Protein AF-A0A2V7DNY0-F1 (afdb_monomer)

Sequence (129 aa):
MPPLRHVEALAGTIEGWLSEPEGRLLYELARNCTGRGVIVEIGSWKGRSTIWLASGSKAGSAVPVHAIDPHTGSPEHRPGGARVATFEEFRANVARAGVDDLVVPMVQPSLEAAVAITLPVELVFIDGD

Structure (mmCIF, N/CA/C/O backbone):
data_AF-A0A2V7DNY0-F1
#
_entry.id   AF-A0A2V7DNY0-F1
#
loop_
_atom_site.group_PDB
_atom_site.id
_atom_site.type_symbol
_atom_site.label_atom_id
_atom_site.label_alt_id
_atom_site.label_comp_id
_atom_site.label_asym_id
_atom_site.label_entity_id
_atom_site.label_seq_id
_atom_site.pdbx_PDB_ins_code
_atom_site.Cartn_x
_atom_site.Cartn_y
_atom_site.Cartn_z
_atom_site.occupancy
_atom_site.B_iso_or_equiv
_atom_site.auth_seq_id
_atom_site.auth_comp_id
_atom_site.auth_asym_id
_atom_site.auth_atom_id
_atom_site.pdbx_PDB_model_num
ATOM 1 N N . MET A 1 1 ? -4.740 -12.833 12.541 1.00 56.03 1 MET A N 1
ATOM 2 C CA . MET A 1 1 ? -3.803 -11.874 11.924 1.00 56.03 1 MET A CA 1
ATOM 3 C C . MET A 1 1 ? -2.425 -12.492 11.807 1.00 56.03 1 MET A C 1
ATOM 5 O O . MET A 1 1 ? -2.009 -13.132 12.771 1.00 56.03 1 MET A O 1
ATOM 9 N N . PRO A 1 2 ? -1.721 -12.317 10.680 1.00 58.88 2 PRO A N 1
ATOM 10 C CA . PRO A 1 2 ? -0.329 -12.723 10.595 1.00 58.88 2 PRO A CA 1
ATOM 11 C C . PRO A 1 2 ? 0.514 -11.886 11.575 1.00 58.88 2 PRO A C 1
ATOM 13 O O . PRO A 1 2 ? 0.300 -10.680 11.678 1.00 58.88 2 PRO A O 1
ATOM 16 N N . PRO A 1 3 ? 1.448 -12.487 12.327 1.00 78.81 3 PRO A N 1
ATOM 17 C CA . PRO A 1 3 ? 2.359 -11.733 13.188 1.00 78.81 3 PRO A CA 1
ATOM 18 C C . PRO A 1 3 ? 3.277 -10.828 12.348 1.00 78.81 3 PRO A C 1
ATOM 20 O O . PRO A 1 3 ? 3.601 -11.190 11.222 1.00 78.81 3 PRO A O 1
ATOM 23 N N . LEU A 1 4 ? 3.757 -9.703 12.898 1.00 84.94 4 LEU A N 1
ATOM 24 C CA . LEU A 1 4 ? 4.596 -8.711 12.189 1.00 84.94 4 LEU A CA 1
ATOM 25 C C . LEU A 1 4 ? 5.774 -9.341 11.415 1.00 84.94 4 LEU A C 1
ATOM 27 O O . LEU A 1 4 ? 6.026 -8.984 10.270 1.00 84.94 4 LEU A O 1
ATOM 31 N N . ARG A 1 5 ? 6.414 -10.369 11.993 1.00 88.25 5 ARG A N 1
ATOM 32 C CA . ARG A 1 5 ? 7.482 -11.162 11.348 1.00 88.25 5 ARG A CA 1
ATOM 33 C C . ARG A 1 5 ? 7.083 -11.793 10.005 1.00 88.25 5 ARG A C 1
ATOM 35 O O . ARG A 1 5 ? 7.931 -12.062 9.167 1.00 88.25 5 ARG A O 1
ATOM 42 N N . HIS A 1 6 ? 5.801 -12.105 9.826 1.00 91.12 6 HIS A N 1
ATOM 43 C CA . HIS A 1 6 ? 5.273 -12.685 8.596 1.00 91.12 6 HIS A CA 1
ATOM 44 C C . HIS A 1 6 ? 5.134 -11.623 7.508 1.00 91.12 6 HIS A C 1
ATOM 46 O O . HIS A 1 6 ? 5.494 -11.887 6.366 1.00 91.12 6 HIS A O 1
ATOM 52 N N . VAL A 1 7 ? 4.670 -10.424 7.876 1.00 94.06 7 VAL A N 1
ATOM 53 C CA . VAL A 1 7 ? 4.605 -9.267 6.969 1.00 94.06 7 VAL A CA 1
ATOM 54 C C . VAL A 1 7 ? 6.007 -8.932 6.471 1.00 94.06 7 VAL A C 1
ATOM 56 O O . VAL A 1 7 ? 6.223 -8.825 5.270 1.00 94.06 7 VAL A O 1
ATOM 59 N N . GLU A 1 8 ? 6.973 -8.883 7.387 1.00 93.75 8 GLU A N 1
ATOM 60 C CA . GLU A 1 8 ? 8.385 -8.650 7.089 1.00 93.75 8 GLU A CA 1
ATOM 61 C C . GLU A 1 8 ? 8.969 -9.683 6.121 1.00 93.75 8 GLU A C 1
ATOM 63 O O . GLU A 1 8 ? 9.516 -9.318 5.081 1.00 93.75 8 GLU A O 1
ATOM 68 N N . ALA A 1 9 ? 8.792 -10.974 6.417 1.00 94.38 9 ALA A N 1
ATOM 69 C CA . ALA A 1 9 ? 9.276 -12.047 5.557 1.00 94.38 9 ALA A CA 1
ATOM 70 C C . ALA A 1 9 ? 8.637 -12.001 4.160 1.00 94.38 9 ALA A C 1
ATOM 72 O O . ALA A 1 9 ? 9.332 -12.176 3.162 1.00 94.38 9 ALA A O 1
ATOM 73 N N . LEU A 1 10 ? 7.327 -11.748 4.064 1.00 94.75 10 LEU A N 1
ATOM 74 C CA . LEU A 1 10 ? 6.636 -11.640 2.780 1.00 94.75 10 LEU A CA 1
ATOM 75 C C . LEU A 1 10 ? 7.099 -10.413 1.990 1.00 94.75 10 LEU A C 1
ATOM 77 O O . LEU A 1 10 ? 7.485 -10.560 0.830 1.00 94.75 10 LEU A O 1
ATOM 81 N N . ALA A 1 11 ? 7.106 -9.229 2.602 1.00 94.88 11 ALA A N 1
ATOM 82 C CA . ALA A 1 11 ? 7.524 -7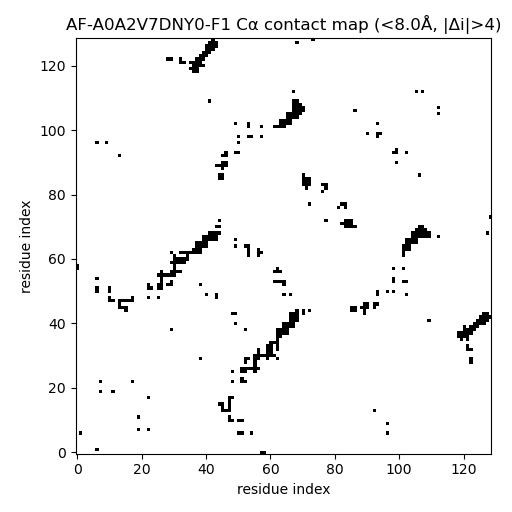.992 1.951 1.00 94.88 11 ALA A CA 1
ATOM 83 C C . ALA A 1 11 ? 8.991 -8.051 1.49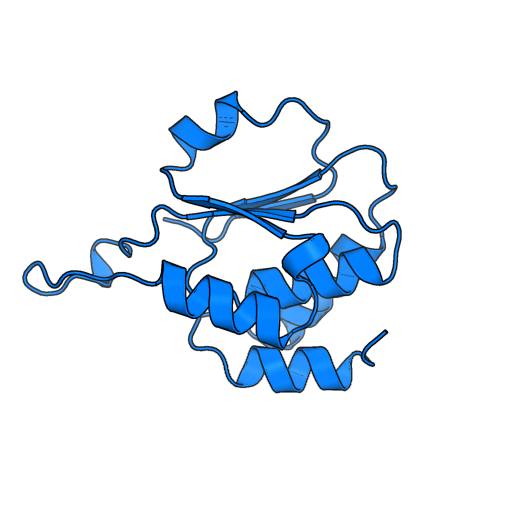8 1.00 94.88 11 ALA A C 1
ATOM 85 O O . ALA A 1 11 ? 9.319 -7.577 0.412 1.00 94.88 11 ALA A O 1
ATOM 86 N N . GLY A 1 12 ? 9.862 -8.710 2.269 1.00 95.19 12 GLY A N 1
ATOM 87 C CA . GLY A 1 12 ? 11.263 -8.931 1.911 1.00 95.19 12 GLY A CA 1
ATOM 88 C C . GLY A 1 12 ? 11.469 -9.754 0.632 1.00 95.19 12 GLY A C 1
ATOM 89 O O . GLY A 1 12 ? 12.504 -9.609 -0.011 1.00 95.19 12 GLY A O 1
ATOM 90 N N . THR A 1 13 ? 10.484 -10.567 0.225 1.00 96.50 13 THR A N 1
ATOM 91 C CA . THR A 1 13 ? 10.526 -11.339 -1.037 1.00 96.50 13 THR A CA 1
ATOM 92 C C . THR A 1 13 ? 10.079 -10.552 -2.266 1.00 96.50 13 THR A C 1
ATOM 94 O O . THR A 1 13 ? 10.186 -11.059 -3.380 1.00 96.50 13 THR A O 1
ATOM 97 N N . ILE A 1 14 ? 9.545 -9.343 -2.084 1.00 96.69 14 ILE A N 1
ATOM 98 C CA . ILE A 1 14 ? 8.979 -8.536 -3.164 1.00 96.69 14 ILE A CA 1
ATOM 99 C C . ILE A 1 14 ? 10.017 -7.511 -3.602 1.00 96.69 14 ILE A C 1
ATOM 101 O O . ILE A 1 14 ? 10.544 -6.749 -2.788 1.00 96.69 14 ILE A O 1
ATOM 105 N N . GLU A 1 15 ? 10.301 -7.493 -4.899 1.00 94.06 15 GLU A N 1
ATOM 106 C CA . GLU A 1 15 ? 11.144 -6.477 -5.521 1.00 94.06 15 GLU A CA 1
ATOM 107 C C . GLU A 1 15 ? 10.518 -5.082 -5.361 1.00 94.06 15 GLU A C 1
ATOM 109 O O . GLU A 1 15 ? 9.328 -4.886 -5.612 1.00 94.06 15 GLU A O 1
ATOM 114 N N . GLY A 1 16 ? 11.330 -4.115 -4.944 1.00 91.25 16 GLY A N 1
ATOM 115 C CA . GLY A 1 16 ? 10.939 -2.725 -4.736 1.00 91.25 16 GLY A CA 1
ATOM 116 C C . GLY A 1 16 ? 11.858 -2.036 -3.730 1.00 91.25 16 GLY A C 1
ATOM 117 O O . GLY A 1 16 ? 12.679 -2.686 -3.073 1.00 91.25 16 GLY A O 1
ATOM 118 N N . TRP A 1 17 ? 11.698 -0.726 -3.590 1.00 93.75 17 TRP A N 1
ATOM 119 C CA . TRP A 1 17 ? 12.558 0.126 -2.773 1.00 93.75 17 TRP A CA 1
ATOM 120 C C . TRP A 1 17 ? 11.858 0.480 -1.468 1.00 93.75 17 TRP A C 1
ATOM 122 O O . TRP A 1 17 ? 11.141 1.459 -1.375 1.00 93.75 17 TRP A O 1
ATOM 132 N N . LEU A 1 18 ? 12.035 -0.363 -0.452 1.00 96.31 18 LEU A N 1
ATOM 133 C CA . LEU A 1 18 ? 11.557 -0.062 0.895 1.00 96.31 18 LEU A CA 1
ATOM 134 C C . LEU A 1 18 ? 12.369 -0.856 1.911 1.00 96.31 18 LEU A C 1
ATOM 136 O O . LEU A 1 18 ? 12.364 -2.096 1.890 1.00 96.31 18 LEU A O 1
ATOM 140 N N . SER A 1 19 ? 13.063 -0.168 2.808 1.00 96.44 19 SER A N 1
ATOM 141 C CA . SER A 1 19 ? 13.764 -0.820 3.906 1.00 96.44 19 SER A CA 1
ATOM 142 C C . SER A 1 19 ? 12.776 -1.398 4.924 1.00 96.44 19 SER A C 1
ATOM 144 O O . SER A 1 19 ? 11.618 -0.999 5.035 1.00 96.44 19 SER A O 1
ATOM 146 N N . GLU A 1 20 ? 13.231 -2.379 5.692 1.00 95.44 20 GLU A N 1
ATOM 147 C CA . GLU A 1 20 ? 12.426 -2.983 6.753 1.00 95.44 20 GLU A CA 1
ATOM 148 C C . GLU A 1 20 ? 12.022 -1.981 7.859 1.00 95.44 20 GLU A C 1
ATOM 150 O O . GLU A 1 20 ? 10.855 -2.005 8.261 1.00 95.44 20 GLU A O 1
ATOM 155 N N . PRO A 1 21 ? 12.899 -1.070 8.341 1.00 97.44 21 PRO A N 1
ATOM 156 C CA . PRO A 1 21 ? 12.489 -0.024 9.279 1.00 97.44 21 PRO A CA 1
ATOM 157 C C . PRO A 1 21 ? 11.395 0.900 8.726 1.00 97.44 21 PRO A C 1
ATOM 159 O O . PRO A 1 21 ? 10.452 1.210 9.454 1.00 97.44 21 PRO A O 1
ATOM 162 N N . GLU A 1 22 ? 11.479 1.295 7.451 1.00 98.06 22 GLU A N 1
ATOM 163 C CA . GLU A 1 22 ? 10.431 2.086 6.785 1.00 98.06 22 GLU A CA 1
ATOM 164 C C . GLU A 1 22 ? 9.118 1.302 6.710 1.00 98.06 22 GLU A C 1
ATOM 166 O O . GLU A 1 22 ? 8.069 1.818 7.087 1.00 98.06 22 GLU A O 1
ATOM 171 N N . GLY A 1 23 ? 9.170 0.023 6.330 1.00 98.19 23 GLY A N 1
ATOM 172 C CA . GLY A 1 23 ? 7.996 -0.851 6.313 1.00 98.19 23 GLY A CA 1
ATOM 173 C C . GLY A 1 23 ? 7.320 -0.987 7.681 1.00 98.19 23 GLY A C 1
ATOM 174 O O . GLY A 1 23 ? 6.098 -0.866 7.788 1.00 98.19 23 GLY A O 1
ATOM 175 N N . ARG A 1 24 ? 8.101 -1.156 8.757 1.00 97.88 24 ARG A N 1
ATOM 176 C CA . ARG A 1 24 ? 7.564 -1.165 10.128 1.00 97.88 24 ARG A CA 1
ATOM 177 C C . ARG A 1 24 ? 6.921 0.170 10.495 1.00 97.88 24 ARG A C 1
ATOM 179 O O . ARG A 1 24 ? 5.855 0.163 11.104 1.00 97.88 24 ARG A O 1
ATOM 186 N N . LEU A 1 25 ? 7.522 1.297 10.114 1.00 98.50 25 LEU A N 1
ATOM 187 C CA . LEU A 1 25 ? 6.922 2.612 10.337 1.00 98.50 25 LEU A CA 1
ATOM 188 C C . LEU A 1 25 ? 5.573 2.738 9.611 1.00 98.50 25 LEU A C 1
ATOM 190 O O . LEU A 1 25 ? 4.594 3.138 10.236 1.00 98.50 25 LEU A O 1
ATOM 194 N N . LEU A 1 26 ? 5.492 2.339 8.337 1.00 98.69 26 LEU A N 1
ATOM 195 C CA . LEU A 1 26 ? 4.240 2.352 7.568 1.00 98.69 26 LEU A CA 1
ATOM 196 C C . LEU A 1 26 ? 3.156 1.480 8.214 1.00 98.69 26 LEU A C 1
ATOM 198 O O . LEU A 1 26 ? 2.008 1.908 8.324 1.00 98.69 26 LEU A O 1
ATOM 202 N N . TYR A 1 27 ? 3.517 0.290 8.697 1.00 98.56 27 TYR A N 1
ATOM 203 C CA . TYR A 1 27 ? 2.601 -0.586 9.431 1.00 98.56 27 TYR A CA 1
ATOM 204 C C . TYR A 1 27 ? 2.046 0.084 10.690 1.00 98.56 27 TYR A C 1
ATOM 206 O O . TYR A 1 27 ? 0.841 0.055 10.935 1.00 98.56 27 TYR A O 1
ATOM 214 N N . GLU A 1 28 ? 2.914 0.693 11.496 1.00 98.44 28 GLU A N 1
ATOM 215 C CA . GLU A 1 28 ? 2.521 1.346 12.744 1.00 98.44 28 GLU A CA 1
ATOM 216 C C . GLU A 1 28 ? 1.642 2.577 12.487 1.00 98.44 28 GLU A C 1
ATOM 218 O O . GLU A 1 28 ? 0.635 2.764 13.172 1.00 98.44 28 GLU A O 1
ATOM 223 N N . LEU A 1 29 ? 1.966 3.386 11.474 1.00 98.75 29 LEU A N 1
ATOM 224 C CA . LEU A 1 29 ? 1.142 4.523 11.059 1.00 98.75 29 LEU A CA 1
ATOM 225 C C . LEU A 1 29 ? -0.245 4.063 10.595 1.00 98.75 29 LEU A C 1
ATOM 227 O O . LEU A 1 29 ? -1.248 4.570 11.093 1.00 98.75 29 LEU A O 1
ATOM 231 N N . ALA A 1 30 ? -0.309 3.057 9.719 1.00 98.62 30 ALA A N 1
ATOM 232 C CA . ALA A 1 30 ? -1.566 2.506 9.220 1.00 98.62 30 ALA A CA 1
ATOM 233 C C . ALA A 1 30 ? -2.419 1.873 10.332 1.00 98.62 30 ALA A C 1
ATOM 235 O O . ALA A 1 30 ? -3.639 2.036 10.352 1.00 98.62 30 ALA A O 1
ATOM 236 N N . ARG A 1 31 ? -1.791 1.197 11.30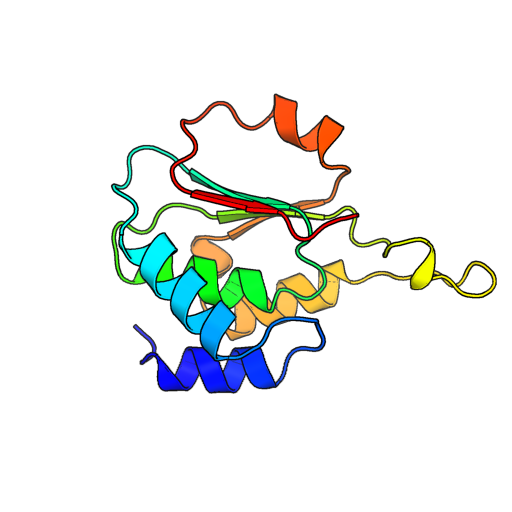4 1.00 98.25 31 ARG A N 1
ATOM 237 C CA . ARG A 1 31 ? -2.490 0.634 12.472 1.00 98.25 31 ARG A CA 1
ATOM 238 C C . ARG A 1 31 ? -3.178 1.706 13.313 1.00 98.25 31 ARG A C 1
ATOM 240 O O . ARG A 1 31 ? -4.221 1.437 13.903 1.00 98.25 31 ARG A O 1
ATOM 247 N N . ASN A 1 32 ? -2.598 2.900 13.383 1.00 98.50 32 ASN A N 1
ATOM 248 C CA . ASN A 1 32 ? -3.116 4.002 14.190 1.00 98.50 32 ASN A CA 1
ATOM 249 C C . ASN A 1 32 ? -4.179 4.851 13.466 1.00 98.50 32 ASN A C 1
ATOM 251 O O . ASN A 1 32 ? -4.691 5.804 14.058 1.00 98.50 32 ASN A O 1
ATOM 255 N N . CYS A 1 33 ? -4.550 4.516 12.225 1.00 98.62 33 CYS A N 1
ATOM 256 C CA . CYS A 1 33 ? -5.694 5.138 11.564 1.00 98.62 33 CYS A CA 1
ATOM 257 C C . CYS A 1 33 ? -7.004 4.838 12.320 1.00 98.62 33 CYS A C 1
ATOM 259 O O . CYS A 1 33 ? -7.206 3.781 12.924 1.00 98.62 33 CYS A O 1
ATOM 261 N N . THR A 1 34 ? -7.916 5.799 12.286 1.00 97.75 34 THR A N 1
ATOM 262 C CA . THR A 1 34 ? -9.111 5.890 13.132 1.00 97.75 34 THR A CA 1
ATOM 263 C C . THR A 1 34 ? -10.368 5.260 12.532 1.00 97.75 34 THR A C 1
ATOM 265 O O . THR A 1 34 ? -11.381 5.190 13.228 1.00 97.75 34 THR A O 1
ATOM 268 N N . GLY A 1 35 ? -10.336 4.819 11.269 1.00 97.62 35 GLY A N 1
ATOM 269 C CA . GLY A 1 35 ? -11.483 4.182 10.608 1.00 97.62 35 GLY A CA 1
ATOM 270 C C . GLY A 1 35 ? -12.519 5.159 10.060 1.00 97.62 35 GLY A C 1
ATOM 271 O O . GLY A 1 35 ? -13.660 4.772 9.825 1.00 97.62 35 GLY A O 1
ATOM 272 N N . ARG A 1 36 ? -12.155 6.432 9.885 1.00 97.00 36 ARG A N 1
ATOM 273 C CA . ARG A 1 36 ? -13.041 7.498 9.384 1.00 97.00 36 ARG A CA 1
ATOM 274 C C . ARG A 1 36 ? -12.717 7.937 7.958 1.00 97.00 36 ARG A C 1
ATOM 276 O O . ARG A 1 36 ? -13.305 8.905 7.477 1.00 97.00 36 ARG A O 1
ATOM 283 N N . GLY A 1 37 ? -11.785 7.262 7.300 1.00 97.94 37 GLY A N 1
ATOM 284 C CA . GLY A 1 37 ? -11.311 7.648 5.987 1.00 97.94 37 GLY A CA 1
ATOM 285 C C . GLY A 1 37 ? -10.656 6.506 5.225 1.00 97.94 37 GLY A C 1
ATOM 286 O O . GLY A 1 37 ? -11.092 5.359 5.310 1.00 97.94 37 GLY A O 1
ATOM 287 N N . VAL A 1 38 ? -9.629 6.849 4.455 1.00 98.62 38 VAL A N 1
ATOM 288 C CA . VAL A 1 38 ? -8.835 5.922 3.644 1.00 98.62 38 VAL A CA 1
ATOM 289 C C . VAL A 1 38 ? -7.342 6.169 3.849 1.00 98.62 38 VAL A C 1
ATOM 291 O O . VAL A 1 38 ? -6.922 7.267 4.227 1.00 98.62 38 VAL A O 1
ATOM 294 N N . ILE A 1 39 ? -6.538 5.149 3.577 1.00 98.88 39 ILE A N 1
ATOM 295 C CA . ILE A 1 39 ? -5.091 5.274 3.399 1.00 98.88 39 ILE A CA 1
ATOM 296 C C . ILE A 1 39 ? -4.838 5.416 1.900 1.00 98.88 39 ILE A C 1
ATOM 298 O O . ILE A 1 39 ? -5.388 4.647 1.117 1.00 98.88 39 ILE A O 1
ATOM 302 N N . VAL A 1 40 ? -4.013 6.376 1.494 1.00 98.75 40 VAL A N 1
ATOM 303 C CA . VAL A 1 40 ? -3.643 6.587 0.089 1.00 98.75 40 VAL A CA 1
ATOM 304 C C . VAL A 1 40 ? -2.162 6.296 -0.090 1.00 98.75 40 VAL A C 1
ATOM 306 O O . VAL A 1 40 ? -1.326 6.863 0.610 1.00 98.75 40 VAL A O 1
ATOM 309 N N . GLU A 1 41 ? -1.843 5.436 -1.046 1.00 98.81 41 GLU A N 1
ATOM 310 C CA . GLU A 1 41 ? -0.488 5.174 -1.519 1.00 98.81 41 GLU A CA 1
ATOM 311 C C . GLU A 1 41 ? -0.378 5.624 -2.978 1.00 98.81 41 GLU A C 1
ATOM 313 O O . GLU A 1 41 ? -1.209 5.252 -3.805 1.00 98.81 41 GLU A O 1
ATOM 318 N N . ILE A 1 42 ? 0.650 6.411 -3.292 1.00 98.31 42 ILE A N 1
ATOM 319 C CA . ILE A 1 42 ? 1.009 6.805 -4.658 1.00 98.31 42 ILE A CA 1
ATOM 320 C C . ILE A 1 42 ? 2.358 6.167 -4.981 1.00 98.31 42 ILE A C 1
ATOM 322 O O . ILE A 1 42 ? 3.339 6.501 -4.325 1.00 98.31 42 ILE A O 1
ATOM 326 N N . GLY A 1 43 ? 2.396 5.291 -5.988 1.00 97.19 43 GLY A N 1
ATOM 327 C CA . GLY A 1 43 ? 3.563 4.469 -6.319 1.00 97.19 43 GLY A CA 1
ATOM 328 C C . GLY A 1 43 ? 3.502 3.113 -5.615 1.00 97.19 43 GLY A C 1
ATOM 329 O O . GLY A 1 43 ? 4.111 2.908 -4.572 1.00 97.19 43 GLY A O 1
ATOM 330 N N . SER A 1 44 ? 2.740 2.172 -6.173 1.00 97.44 44 SER A N 1
ATOM 331 C CA . SER A 1 44 ? 2.493 0.858 -5.556 1.00 97.44 44 SER A CA 1
ATOM 332 C C . SER A 1 44 ? 3.358 -0.263 -6.141 1.00 97.44 44 SER A C 1
ATOM 334 O O . SER A 1 44 ? 3.502 -1.321 -5.523 1.00 97.44 44 SER A O 1
ATOM 336 N N . TRP A 1 45 ? 3.945 -0.065 -7.326 1.00 96.25 45 TRP A N 1
ATOM 337 C CA . TRP A 1 45 ? 4.850 -0.991 -8.012 1.00 96.25 45 TRP A CA 1
ATOM 338 C C . TRP A 1 45 ? 4.377 -2.457 -7.973 1.00 96.25 45 TRP A C 1
ATOM 340 O O . TRP A 1 45 ? 3.422 -2.823 -8.652 1.00 96.25 45 TRP A O 1
ATOM 350 N N . LYS A 1 46 ? 5.051 -3.310 -7.191 1.00 97.31 46 LYS A N 1
ATOM 351 C CA . LYS A 1 46 ? 4.752 -4.740 -6.990 1.00 97.31 46 LYS A CA 1
ATOM 352 C C . LYS A 1 46 ? 4.141 -5.044 -5.613 1.00 97.31 46 LYS A C 1
ATOM 354 O O . LYS A 1 46 ? 3.975 -6.213 -5.267 1.00 97.31 46 LYS A O 1
ATOM 359 N N . GLY A 1 47 ? 3.803 -4.016 -4.833 1.00 98.06 47 GLY A N 1
ATOM 360 C CA . GLY A 1 47 ? 3.011 -4.114 -3.603 1.00 98.06 47 GLY A CA 1
ATOM 361 C C . GLY A 1 47 ? 3.806 -4.243 -2.303 1.00 98.06 47 GLY A C 1
ATOM 362 O O . GLY A 1 47 ? 3.238 -4.638 -1.285 1.00 98.06 47 GLY A O 1
ATOM 363 N N . ARG A 1 48 ? 5.117 -3.954 -2.307 1.00 98.38 48 ARG A N 1
ATOM 364 C CA . ARG A 1 48 ? 5.983 -4.120 -1.122 1.00 98.38 48 ARG A CA 1
ATOM 365 C C . ARG A 1 48 ? 5.523 -3.244 0.048 1.00 98.38 48 ARG A C 1
ATOM 367 O O . ARG A 1 48 ? 5.290 -3.768 1.134 1.00 98.38 48 ARG A O 1
ATOM 374 N N . SER A 1 49 ? 5.371 -1.940 -0.171 1.00 98.50 49 SER A N 1
ATOM 375 C CA . SER A 1 49 ? 4.826 -0.971 0.793 1.00 98.50 49 SER A CA 1
ATOM 376 C C . SER A 1 49 ? 3.340 -1.198 1.060 1.00 98.50 49 SER A C 1
ATOM 378 O O . SER A 1 49 ? 2.922 -1.199 2.220 1.00 98.50 49 SER A O 1
ATOM 380 N N . THR A 1 50 ? 2.563 -1.506 0.020 1.00 98.69 50 THR A N 1
ATOM 381 C CA . THR A 1 50 ? 1.120 -1.758 0.117 1.00 98.69 50 THR A CA 1
ATOM 382 C C . THR A 1 50 ? 0.795 -2.849 1.133 1.00 98.69 50 THR A C 1
ATOM 384 O O . THR A 1 50 ? -0.128 -2.702 1.931 1.00 98.69 50 THR A O 1
ATOM 387 N N . ILE A 1 51 ? 1.573 -3.936 1.162 1.00 98.31 51 ILE A N 1
ATOM 388 C CA . ILE A 1 51 ? 1.382 -5.032 2.122 1.00 98.31 51 ILE A CA 1
ATOM 389 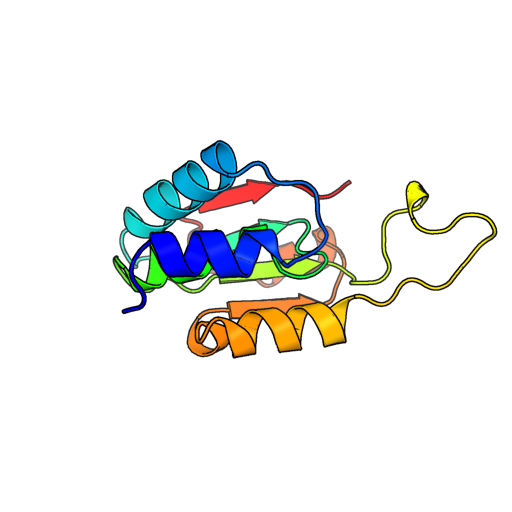C C . ILE A 1 51 ? 1.658 -4.581 3.558 1.00 98.31 51 ILE A C 1
ATOM 391 O O . ILE A 1 51 ? 0.929 -5.000 4.460 1.00 98.31 51 ILE A O 1
ATOM 395 N N . TRP A 1 52 ? 2.654 -3.721 3.794 1.00 98.56 52 TRP A N 1
ATOM 396 C CA . TRP A 1 52 ? 2.895 -3.144 5.121 1.00 98.56 52 TRP A CA 1
ATOM 397 C C . TRP A 1 52 ? 1.730 -2.261 5.568 1.00 98.56 52 TRP A C 1
ATOM 399 O O . TRP A 1 52 ? 1.216 -2.457 6.672 1.00 98.56 52 TRP A O 1
ATOM 409 N N . LEU A 1 53 ? 1.276 -1.354 4.697 1.00 98.75 53 LEU A N 1
ATOM 410 C CA . LEU A 1 53 ? 0.138 -0.468 4.952 1.00 98.75 53 LEU A CA 1
ATOM 411 C C . LEU A 1 53 ? -1.135 -1.267 5.244 1.00 98.75 53 LEU A C 1
ATOM 413 O O . LEU A 1 53 ? -1.766 -1.080 6.283 1.00 98.75 53 LEU A O 1
ATOM 417 N N . ALA A 1 54 ? -1.491 -2.209 4.371 1.00 98.56 54 ALA A N 1
ATOM 418 C CA . ALA A 1 54 ? -2.714 -2.991 4.505 1.00 98.56 54 ALA A CA 1
ATOM 419 C C . ALA A 1 54 ? -2.665 -3.933 5.716 1.00 98.56 54 ALA A C 1
ATOM 421 O O . ALA A 1 54 ? -3.655 -4.061 6.433 1.00 98.56 54 ALA A O 1
ATOM 422 N N . SER A 1 55 ? -1.509 -4.540 6.009 1.00 98.31 55 SER A N 1
ATOM 423 C CA . SER A 1 55 ? -1.347 -5.380 7.203 1.00 98.31 55 SER A CA 1
ATOM 424 C C . SER A 1 55 ? -1.445 -4.568 8.494 1.00 98.31 55 SER A C 1
ATOM 426 O O . SER A 1 55 ? -2.080 -5.023 9.446 1.00 98.31 55 SER A O 1
ATOM 428 N N . GLY A 1 56 ? -0.842 -3.375 8.527 1.00 98.25 56 GLY A N 1
ATOM 429 C CA . GLY A 1 56 ? -0.926 -2.451 9.659 1.00 98.25 56 GLY A CA 1
ATOM 430 C C . GLY A 1 56 ? -2.355 -1.989 9.883 1.00 98.25 56 GLY A C 1
ATOM 431 O O . GLY A 1 56 ? -2.888 -2.118 10.982 1.00 98.25 56 GLY A O 1
ATOM 432 N N . SER A 1 57 ? -3.017 -1.573 8.808 1.00 98.44 57 SER A N 1
ATOM 433 C CA . SER A 1 57 ? -4.422 -1.188 8.828 1.00 98.44 57 SER A CA 1
ATOM 434 C C . SER A 1 57 ? -5.333 -2.315 9.327 1.00 98.44 57 SER A C 1
ATOM 436 O O . SER A 1 57 ? -6.129 -2.101 10.243 1.00 98.44 57 SER A O 1
ATOM 438 N N . LYS A 1 58 ? -5.157 -3.549 8.825 1.00 97.75 58 LYS A N 1
ATOM 439 C CA . LYS A 1 58 ? -5.880 -4.755 9.280 1.00 97.75 58 LYS A CA 1
ATOM 440 C C . LYS A 1 58 ? -5.676 -5.045 10.770 1.00 97.75 58 LYS A C 1
ATOM 442 O O . LYS A 1 58 ? -6.511 -5.711 11.376 1.00 97.75 58 LYS A O 1
ATOM 447 N N . ALA A 1 59 ? -4.574 -4.563 11.351 1.00 97.06 59 ALA A N 1
ATOM 448 C CA . ALA A 1 59 ? -4.266 -4.665 12.777 1.00 97.06 59 ALA A CA 1
ATOM 449 C C . ALA A 1 59 ? -4.939 -3.612 13.651 1.00 97.06 59 ALA A C 1
ATOM 451 O O . ALA A 1 59 ? -4.970 -3.772 14.871 1.00 97.06 59 ALA A O 1
ATOM 452 N N . GLY A 1 60 ? -5.415 -2.531 13.042 1.00 97.38 60 GLY A N 1
ATOM 453 C CA . GLY A 1 60 ? -6.124 -1.448 13.699 1.00 97.38 60 GLY A CA 1
ATOM 454 C C . GLY A 1 60 ? -7.579 -1.421 13.263 1.00 97.38 60 GLY A C 1
ATOM 455 O O . GLY A 1 60 ? -8.319 -2.387 13.441 1.00 97.38 60 GLY A O 1
ATOM 456 N N . SER A 1 61 ? -7.981 -0.293 12.681 1.00 98.12 61 SER A N 1
ATOM 457 C CA . SER A 1 61 ? -9.373 -0.027 12.302 1.00 98.12 61 SER A CA 1
ATOM 458 C C . SER A 1 61 ? -9.780 -0.603 10.938 1.00 98.12 61 SER A C 1
ATOM 460 O O . SER A 1 61 ? -10.892 -0.338 10.493 1.00 98.12 61 SER A O 1
ATOM 462 N N . ALA A 1 62 ? -8.903 -1.365 10.267 1.00 98.25 62 ALA A N 1
ATOM 463 C CA . ALA A 1 62 ? -9.138 -1.955 8.945 1.00 98.25 62 ALA A CA 1
ATOM 464 C C . ALA A 1 62 ? -9.553 -0.916 7.880 1.00 98.25 62 ALA A C 1
ATOM 466 O O . ALA A 1 62 ? -10.459 -1.131 7.078 1.00 98.25 62 ALA A O 1
ATOM 467 N N . VAL A 1 63 ? -8.869 0.228 7.889 1.00 98.56 63 VAL A N 1
ATOM 468 C CA . VAL A 1 63 ? -9.011 1.312 6.910 1.00 98.56 63 VAL A CA 1
ATOM 469 C C . VAL A 1 63 ? -8.560 0.831 5.521 1.00 98.56 63 VAL A C 1
ATOM 471 O O . VAL A 1 63 ? -7.460 0.280 5.407 1.00 98.56 63 VAL A O 1
ATOM 474 N N . PRO A 1 64 ? -9.352 1.020 4.454 1.00 98.50 64 PRO A N 1
ATOM 475 C CA . PRO A 1 64 ? -8.963 0.567 3.124 1.00 98.50 64 PRO A CA 1
ATOM 476 C C . PRO A 1 64 ? -7.754 1.352 2.597 1.00 98.50 64 PRO A C 1
ATOM 478 O O . PRO A 1 64 ? -7.609 2.551 2.854 1.00 98.50 64 PRO A O 1
ATOM 481 N N . VAL A 1 65 ? -6.899 0.665 1.839 1.00 98.88 65 VAL A N 1
ATOM 482 C CA . VAL A 1 65 ? -5.703 1.226 1.201 1.00 98.88 65 VAL A CA 1
ATOM 483 C C . VAL A 1 65 ? -5.978 1.421 -0.284 1.00 98.88 65 VAL A C 1
ATOM 485 O O . VAL A 1 65 ? -6.094 0.453 -1.031 1.00 98.88 65 VAL A O 1
ATOM 488 N N . HIS A 1 66 ? -6.071 2.672 -0.715 1.00 98.75 66 HIS A N 1
ATOM 489 C CA . HIS A 1 66 ? -6.149 3.057 -2.118 1.00 98.75 66 HIS A CA 1
ATOM 490 C C . HIS A 1 66 ? -4.729 3.108 -2.688 1.00 98.75 66 HIS A C 1
ATOM 492 O O . HIS A 1 66 ? -3.982 4.044 -2.410 1.00 98.75 66 HIS A O 1
ATOM 498 N N . ALA A 1 67 ? -4.363 2.072 -3.441 1.00 98.69 67 ALA A N 1
ATOM 499 C CA . ALA A 1 67 ? -3.031 1.865 -4.003 1.00 98.69 67 ALA A CA 1
ATOM 500 C C . ALA A 1 67 ? -3.006 2.351 -5.459 1.00 98.69 67 ALA A C 1
ATOM 502 O O . ALA A 1 67 ? -3.655 1.752 -6.321 1.00 98.69 67 ALA A O 1
ATOM 503 N N . ILE A 1 68 ? -2.328 3.468 -5.722 1.00 98.50 68 ILE A N 1
ATOM 504 C CA . ILE A 1 68 ? -2.356 4.170 -7.007 1.00 98.50 68 ILE A CA 1
ATOM 505 C C . ILE A 1 68 ? -1.043 3.956 -7.749 1.00 98.50 68 ILE A C 1
ATOM 507 O O . ILE A 1 68 ? 0.011 4.432 -7.326 1.00 98.50 68 ILE A O 1
ATOM 511 N N . ASP A 1 69 ? -1.122 3.317 -8.912 1.00 97.50 69 ASP A N 1
ATOM 512 C CA . ASP A 1 69 ? 0.012 3.163 -9.818 1.00 97.50 69 ASP A CA 1
ATOM 513 C C . ASP A 1 69 ? -0.495 2.887 -11.242 1.00 97.50 69 ASP A C 1
ATOM 515 O O . ASP A 1 69 ? -1.352 2.021 -11.429 1.00 97.50 69 ASP A O 1
ATOM 519 N N . PRO A 1 70 ? 0.032 3.544 -12.288 1.00 95.44 70 PRO A N 1
ATOM 520 C CA . PRO A 1 70 ? -0.261 3.163 -13.671 1.00 95.44 70 PRO A CA 1
ATOM 521 C C . PRO A 1 70 ? 0.173 1.730 -14.027 1.00 95.44 70 PRO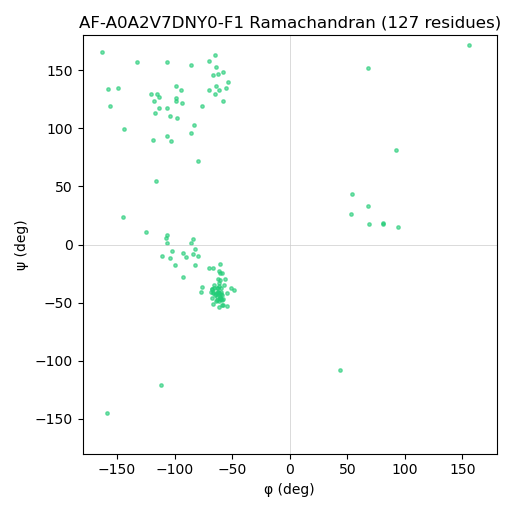 A C 1
ATOM 523 O O . PRO A 1 70 ? -0.213 1.213 -15.073 1.00 95.44 70 PRO A O 1
ATOM 526 N N . HIS A 1 71 ? 1.041 1.116 -13.221 1.00 94.88 71 HIS A N 1
ATOM 527 C CA . HIS A 1 71 ? 1.699 -0.175 -13.411 1.00 94.88 71 HIS A CA 1
ATOM 528 C C . HIS A 1 71 ? 2.431 -0.311 -14.745 1.00 94.88 71 HIS A C 1
ATOM 530 O O . HIS A 1 71 ? 2.622 -1.413 -15.255 1.00 94.88 71 HIS A O 1
ATOM 536 N N . THR A 1 72 ? 2.866 0.815 -15.308 1.00 90.81 72 THR A N 1
ATOM 537 C CA . THR A 1 72 ? 3.641 0.866 -16.553 1.00 90.81 72 THR A CA 1
ATOM 538 C C . THR A 1 72 ? 5.116 1.202 -16.317 1.00 90.81 72 THR A C 1
ATOM 540 O O . THR A 1 72 ? 5.879 1.293 -17.276 1.00 90.81 72 THR A O 1
ATOM 543 N N . GLY A 1 73 ? 5.528 1.372 -15.055 1.00 78.12 73 GLY A N 1
ATOM 544 C CA . GLY A 1 73 ? 6.870 1.778 -14.626 1.00 78.12 73 GLY A CA 1
ATOM 545 C C . GLY A 1 73 ? 7.251 3.214 -14.992 1.00 78.12 73 GLY A C 1
ATOM 546 O O . GLY A 1 73 ? 6.772 3.754 -15.991 1.00 78.12 73 GLY A O 1
ATOM 547 N N . SER A 1 74 ? 8.124 3.824 -14.188 1.00 72.94 74 SER A N 1
ATOM 548 C CA . SER A 1 74 ? 8.725 5.141 -14.460 1.00 72.94 74 SER A CA 1
ATOM 549 C C . SER A 1 74 ? 9.624 5.129 -15.708 1.00 72.94 74 SER A C 1
ATOM 551 O O . SER A 1 74 ? 10.050 4.054 -16.140 1.00 72.94 74 SER A O 1
ATOM 553 N N . PRO A 1 75 ? 9.966 6.294 -16.295 1.00 68.81 75 PRO A N 1
ATOM 554 C CA . PRO A 1 75 ? 10.881 6.377 -17.438 1.00 68.81 75 PRO A CA 1
ATOM 555 C C . PRO A 1 75 ? 12.211 5.636 -17.226 1.00 68.81 75 PRO A C 1
ATOM 557 O O . PRO A 1 75 ? 12.698 4.978 -18.144 1.00 68.81 75 PRO A O 1
ATOM 560 N N . GLU A 1 76 ? 12.749 5.673 -16.006 1.00 71.19 76 GLU A N 1
ATOM 561 C CA . GLU A 1 76 ? 13.980 4.973 -15.608 1.00 71.19 76 GLU A CA 1
ATOM 562 C C . GLU A 1 76 ? 13.865 3.445 -15.733 1.00 71.19 76 GLU A C 1
ATOM 564 O O . GLU A 1 76 ? 14.829 2.762 -16.074 1.00 71.19 76 GLU A O 1
ATOM 569 N N . HIS A 1 77 ? 12.655 2.908 -15.560 1.00 62.97 77 HIS A N 1
ATOM 570 C CA . HIS A 1 77 ? 12.346 1.484 -15.677 1.00 62.97 77 HIS A CA 1
ATOM 571 C C . HIS A 1 77 ? 12.131 1.022 -17.125 1.00 62.97 77 HIS A C 1
ATOM 573 O O . HIS A 1 77 ? 11.932 -0.168 -17.369 1.00 62.97 77 HIS A O 1
ATOM 579 N N . ARG A 1 78 ? 12.171 1.935 -18.104 1.00 69.69 78 ARG A N 1
ATOM 580 C CA . ARG A 1 78 ? 11.941 1.638 -19.527 1.00 69.69 78 ARG A CA 1
ATOM 581 C C . ARG A 1 78 ? 13.180 1.911 -20.389 1.00 69.69 78 ARG A C 1
ATOM 583 O O . ARG A 1 78 ? 13.065 2.638 -21.385 1.00 69.69 78 ARG A O 1
ATOM 590 N N . PRO A 1 79 ? 14.363 1.341 -20.087 1.00 68.06 79 PRO A N 1
ATOM 591 C CA . PRO A 1 79 ? 15.521 1.520 -20.954 1.00 68.06 79 PRO A CA 1
ATOM 592 C C . PRO A 1 79 ? 15.177 1.021 -22.366 1.00 68.06 79 PRO A C 1
ATOM 594 O O . PRO A 1 79 ? 14.716 -0.105 -22.554 1.00 68.06 79 PRO A O 1
ATOM 597 N N . GLY A 1 80 ? 15.323 1.894 -23.365 1.00 70.00 80 GLY A N 1
ATOM 598 C CA . GLY A 1 80 ? 14.999 1.576 -24.760 1.00 70.00 80 GLY A CA 1
ATOM 599 C C . GLY A 1 80 ? 13.507 1.378 -25.070 1.00 70.00 80 GLY A C 1
ATOM 600 O O . GLY A 1 80 ? 13.188 0.798 -26.104 1.00 70.00 80 GLY A O 1
ATOM 601 N N . GLY A 1 81 ? 12.588 1.834 -24.208 1.00 65.88 81 GLY A N 1
ATOM 602 C CA . GLY A 1 81 ? 11.141 1.701 -24.430 1.00 65.88 81 GLY A CA 1
ATOM 603 C C . GLY A 1 81 ? 10.568 0.332 -24.052 1.00 65.88 81 GLY A C 1
ATOM 604 O O . GLY A 1 81 ? 9.472 -0.016 -24.493 1.00 65.88 81 GLY A O 1
ATOM 605 N N . ALA A 1 82 ? 11.294 -0.447 -23.243 1.00 72.38 82 ALA A N 1
ATOM 606 C CA . ALA A 1 82 ? 10.811 -1.718 -22.719 1.00 72.38 82 ALA A CA 1
ATOM 607 C C . ALA A 1 82 ? 9.474 -1.540 -21.981 1.00 72.38 82 ALA A C 1
ATOM 609 O O . ALA A 1 82 ? 9.294 -0.619 -21.181 1.00 72.38 82 ALA A O 1
ATOM 610 N N . A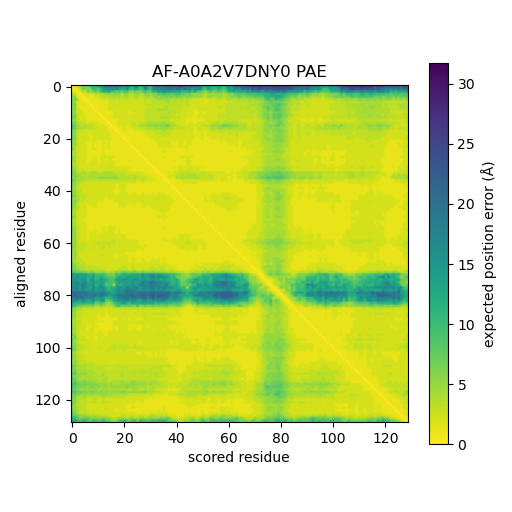RG A 1 83 ? 8.519 -2.432 -22.260 1.00 73.44 83 ARG A N 1
ATOM 611 C CA . ARG A 1 83 ? 7.225 -2.433 -21.580 1.00 73.44 83 ARG A C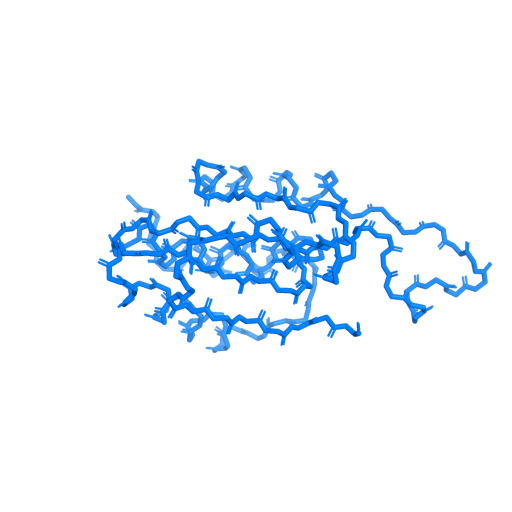A 1
ATOM 612 C C . ARG A 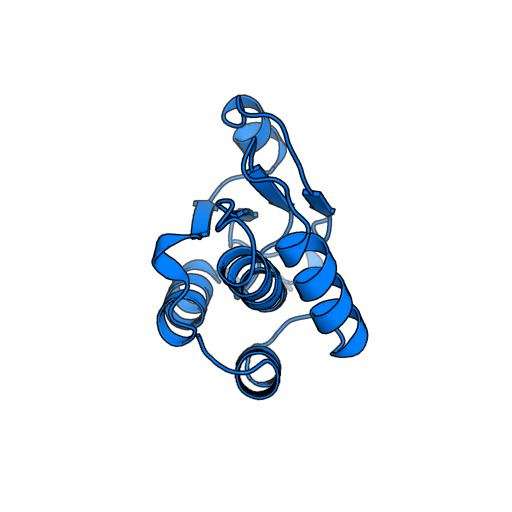1 83 ? 7.402 -3.012 -20.181 1.00 73.44 83 ARG A C 1
ATOM 614 O O . ARG A 1 83 ? 7.748 -4.180 -20.042 1.00 73.44 83 ARG A O 1
ATOM 621 N N . VAL A 1 84 ? 7.103 -2.210 -19.169 1.00 83.56 84 VAL A N 1
ATOM 622 C CA . VAL A 1 84 ? 6.959 -2.661 -17.784 1.00 83.56 84 VAL A CA 1
ATOM 623 C C . VAL A 1 84 ? 5.471 -2.846 -17.501 1.00 83.56 84 VAL A C 1
ATOM 625 O O . VAL A 1 84 ? 4.652 -2.036 -17.931 1.00 83.56 84 VAL A O 1
ATOM 628 N N . ALA A 1 85 ? 5.118 -3.946 -16.842 1.00 90.50 85 ALA A N 1
ATOM 629 C CA . ALA A 1 85 ? 3.751 -4.260 -16.445 1.00 90.50 85 ALA A CA 1
ATOM 630 C C . ALA A 1 85 ? 3.783 -4.970 -15.088 1.00 90.50 85 ALA A C 1
ATOM 632 O O . ALA A 1 85 ? 4.066 -6.162 -15.028 1.00 90.50 85 ALA A O 1
ATOM 633 N N . THR A 1 86 ? 3.524 -4.243 -14.002 1.00 95.19 86 THR A N 1
ATOM 634 C CA . THR A 1 86 ? 3.670 -4.776 -12.632 1.00 95.19 86 THR A CA 1
ATOM 635 C C . THR A 1 86 ? 2.355 -5.170 -11.969 1.00 95.19 86 THR A C 1
ATOM 637 O O . THR A 1 86 ? 2.373 -5.766 -10.897 1.00 95.19 86 THR A O 1
ATOM 640 N N . PHE A 1 87 ? 1.209 -4.899 -12.603 1.00 97.25 87 PHE A N 1
ATOM 641 C CA . PHE A 1 87 ? -0.099 -5.060 -11.962 1.00 97.25 87 PHE A CA 1
ATOM 642 C C . PHE A 1 87 ? -0.430 -6.508 -11.573 1.00 97.25 87 PHE A C 1
ATOM 644 O O . PHE A 1 87 ? -0.944 -6.755 -10.484 1.00 97.25 87 PHE A O 1
ATOM 651 N N . GLU A 1 88 ? -0.119 -7.483 -12.428 1.00 97.00 88 GLU A N 1
ATOM 652 C CA . GLU A 1 88 ? -0.389 -8.892 -12.108 1.00 97.00 88 GLU A CA 1
ATOM 653 C C . GLU A 1 88 ? 0.492 -9.390 -10.952 1.00 97.00 88 GLU A C 1
ATOM 655 O O . GLU A 1 88 ? 0.007 -10.086 -10.059 1.00 97.00 88 GLU A O 1
ATOM 660 N N . GLU A 1 89 ? 1.761 -8.968 -10.904 1.00 97.38 89 GLU A N 1
ATOM 661 C CA . GLU A 1 89 ? 2.647 -9.255 -9.769 1.00 97.38 89 GLU A CA 1
ATOM 662 C C . GLU A 1 89 ? 2.152 -8.579 -8.486 1.00 97.38 89 GLU A C 1
ATOM 664 O O . GLU A 1 89 ? 2.099 -9.220 -7.436 1.00 97.38 89 GLU A O 1
ATOM 669 N N . PHE A 1 90 ? 1.732 -7.313 -8.570 1.00 98.38 90 PHE A N 1
ATOM 670 C CA . PHE A 1 90 ? 1.120 -6.580 -7.463 1.00 98.38 90 PHE A CA 1
ATOM 671 C C . PHE A 1 90 ? -0.078 -7.341 -6.887 1.00 98.38 90 PHE A C 1
ATOM 673 O O . PHE A 1 90 ? -0.110 -7.635 -5.690 1.00 98.38 90 PHE A O 1
ATOM 680 N N . ARG A 1 91 ? -1.034 -7.739 -7.736 1.00 98.44 91 ARG A N 1
ATOM 681 C CA . ARG A 1 91 ? -2.230 -8.480 -7.307 1.00 98.44 91 ARG A CA 1
ATOM 682 C C . ARG A 1 91 ? -1.872 -9.809 -6.656 1.00 98.44 91 ARG A C 1
ATOM 684 O O . ARG A 1 91 ? -2.415 -10.136 -5.603 1.00 98.44 91 ARG A O 1
ATOM 691 N N . ALA A 1 92 ? -0.952 -10.563 -7.258 1.00 98.12 92 ALA A N 1
ATOM 692 C CA . ALA A 1 92 ? -0.504 -11.842 -6.719 1.00 98.12 92 ALA A CA 1
ATOM 693 C C . ALA A 1 92 ? 0.164 -11.681 -5.344 1.00 98.12 92 ALA A C 1
ATOM 695 O O . ALA A 1 92 ? -0.087 -12.475 -4.436 1.00 98.12 92 ALA A O 1
ATOM 696 N N . ASN A 1 93 ? 0.978 -10.641 -5.162 1.00 98.38 93 ASN A N 1
ATOM 697 C CA . ASN A 1 93 ? 1.638 -10.348 -3.894 1.00 98.38 93 ASN A CA 1
ATOM 698 C C . ASN A 1 93 ? 0.650 -9.929 -2.802 1.00 98.38 93 ASN A C 1
ATOM 700 O O . ASN A 1 93 ? 0.717 -10.462 -1.693 1.00 98.38 93 ASN A O 1
ATOM 704 N N . VAL A 1 94 ? -0.287 -9.033 -3.118 1.00 98.31 94 VAL A N 1
ATOM 705 C CA . VAL A 1 94 ? -1.341 -8.588 -2.193 1.00 98.31 94 VAL A CA 1
ATOM 706 C C . VAL A 1 94 ? -2.218 -9.765 -1.749 1.00 98.31 94 VAL A C 1
ATOM 708 O O . VAL A 1 94 ? -2.435 -9.950 -0.550 1.00 98.31 94 VAL A O 1
ATOM 711 N N . ALA A 1 95 ? -2.643 -10.621 -2.685 1.00 97.81 95 ALA A N 1
ATOM 712 C CA . ALA A 1 95 ? -3.420 -11.823 -2.376 1.00 97.81 95 ALA A CA 1
ATOM 713 C C . ALA A 1 95 ? -2.621 -12.831 -1.533 1.00 97.81 95 ALA A C 1
ATOM 715 O O . ALA A 1 95 ? -3.129 -13.374 -0.553 1.00 97.81 95 ALA A O 1
ATOM 716 N N . ARG A 1 96 ? -1.338 -13.051 -1.853 1.00 96.81 96 ARG A N 1
ATOM 717 C CA . ARG A 1 96 ? -0.443 -13.921 -1.068 1.00 96.81 96 ARG A CA 1
ATOM 718 C C . ARG A 1 96 ? -0.262 -13.430 0.371 1.00 96.81 96 ARG A C 1
ATOM 720 O O . ARG A 1 96 ? -0.063 -14.251 1.263 1.00 96.81 96 ARG A O 1
ATOM 727 N N . ALA A 1 97 ? -0.340 -12.121 0.600 1.00 96.19 97 ALA A N 1
ATOM 728 C CA . ALA A 1 97 ? -0.312 -11.529 1.933 1.00 96.19 97 ALA A CA 1
ATOM 729 C C . ALA A 1 97 ? -1.662 -11.591 2.676 1.00 96.19 97 ALA A C 1
ATOM 731 O O . ALA A 1 97 ? -1.700 -11.324 3.878 1.00 96.19 97 ALA A O 1
ATOM 732 N N . GLY A 1 98 ? -2.756 -11.971 2.004 1.00 96.69 98 GLY A N 1
ATOM 733 C CA . GLY A 1 98 ? -4.086 -12.115 2.607 1.00 96.69 98 GLY A CA 1
ATOM 734 C C . GLY A 1 98 ? -4.708 -10.788 3.051 1.00 96.69 98 GLY A C 1
ATOM 735 O O . GLY A 1 98 ? -5.377 -10.732 4.091 1.00 96.69 98 GLY A O 1
ATOM 736 N N . VAL A 1 99 ? -4.420 -9.716 2.311 1.00 97.75 99 VAL A N 1
ATOM 737 C CA . VAL A 1 99 ? -4.901 -8.344 2.563 1.00 97.75 99 VAL A CA 1
ATOM 738 C C . VAL A 1 99 ? -5.631 -7.744 1.356 1.00 97.75 99 VAL A C 1
ATOM 740 O O . VAL A 1 99 ? -5.915 -6.551 1.333 1.00 97.75 99 VAL A O 1
ATOM 743 N N . ASP A 1 100 ? -5.944 -8.560 0.350 1.00 97.44 100 ASP A N 1
ATOM 744 C CA . ASP A 1 100 ? -6.677 -8.173 -0.859 1.00 97.44 100 ASP A CA 1
ATOM 745 C C . ASP A 1 100 ? -8.089 -7.646 -0.574 1.00 97.44 100 ASP A C 1
ATOM 747 O O . ASP A 1 100 ? -8.596 -6.822 -1.326 1.00 97.44 100 ASP A O 1
ATOM 751 N N . ASP A 1 101 ? -8.682 -8.039 0.553 1.00 97.62 101 ASP A N 1
ATOM 752 C CA . ASP A 1 101 ? -9.957 -7.523 1.053 1.00 97.62 101 ASP A CA 1
ATOM 753 C C . ASP A 1 101 ? -9.913 -6.041 1.468 1.00 97.62 101 ASP A C 1
ATOM 755 O O . ASP A 1 101 ? -10.957 -5.394 1.537 1.00 97.62 101 ASP A O 1
ATOM 759 N N . LEU A 1 102 ? -8.722 -5.499 1.741 1.00 98.00 102 LEU A N 1
ATOM 760 C CA . LEU A 1 102 ? -8.515 -4.117 2.188 1.00 98.00 102 LEU A CA 1
ATOM 761 C C . LEU A 1 102 ? -7.823 -3.226 1.157 1.00 98.00 102 LEU A C 1
ATOM 763 O O . LEU A 1 102 ? -7.742 -2.015 1.365 1.00 98.00 102 LEU A O 1
ATOM 767 N N . VAL A 1 103 ? -7.308 -3.794 0.070 1.00 98.75 103 VAL A N 1
ATOM 768 C CA . VAL A 1 103 ? -6.563 -3.047 -0.946 1.00 98.75 103 VAL A CA 1
ATOM 769 C C . VAL A 1 103 ?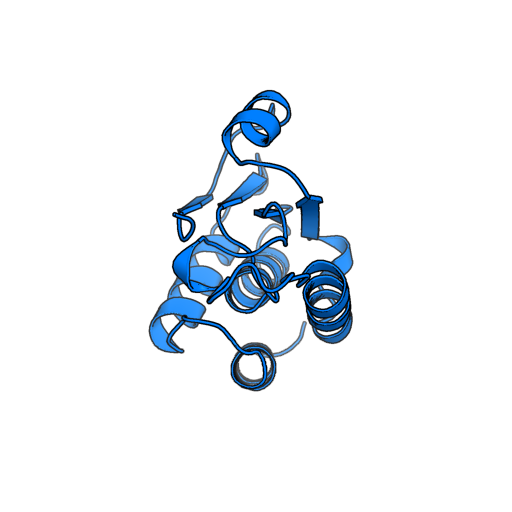 -7.474 -2.727 -2.125 1.00 98.75 103 VAL A C 1
ATOM 771 O O . VAL A 1 103 ? -8.025 -3.615 -2.770 1.00 98.75 103 VAL A O 1
ATOM 774 N N . VAL A 1 104 ? -7.585 -1.439 -2.438 1.00 98.50 104 VAL A N 1
ATOM 775 C CA . VAL A 1 104 ? -8.317 -0.902 -3.585 1.00 98.50 104 VAL A CA 1
ATOM 776 C C . VAL A 1 104 ? -7.293 -0.427 -4.623 1.00 98.50 104 VAL A C 1
ATOM 778 O O . VAL A 1 104 ? -6.802 0.699 -4.521 1.00 98.50 104 VAL A O 1
ATOM 781 N N . PRO A 1 105 ? -6.916 -1.263 -5.608 1.00 98.25 105 PRO A N 1
ATOM 782 C CA . PRO A 1 105 ? -5.991 -0.847 -6.653 1.00 98.25 105 PRO A CA 1
ATOM 783 C C . PRO A 1 105 ? -6.636 0.160 -7.609 1.00 98.25 105 PRO A C 1
ATOM 785 O O . PRO A 1 105 ? -7.730 -0.064 -8.129 1.00 98.25 105 PRO A O 1
ATOM 788 N N . MET A 1 106 ? -5.918 1.241 -7.896 1.00 98.06 106 MET A N 1
ATOM 789 C CA . MET A 1 106 ? -6.297 2.292 -8.836 1.00 98.06 106 MET A CA 1
ATOM 790 C C . MET A 1 106 ? -5.248 2.352 -9.953 1.00 98.06 106 MET A C 1
ATOM 792 O O . MET A 1 106 ? -4.254 3.068 -9.848 1.00 98.06 106 MET A O 1
ATOM 796 N N . VAL A 1 107 ? -5.469 1.575 -11.022 1.00 97.19 107 VAL A N 1
ATOM 797 C CA . VAL A 1 107 ? -4.511 1.406 -12.133 1.00 97.19 107 VAL A CA 1
ATOM 798 C C . VAL A 1 107 ? -4.577 2.581 -13.111 1.00 97.19 107 VAL A C 1
ATOM 800 O O . VAL A 1 107 ? -5.135 2.470 -14.202 1.00 97.19 107 VAL A O 1
ATOM 803 N N . GLN A 1 108 ? -4.075 3.737 -12.687 1.00 96.00 108 GLN A N 1
ATOM 804 C CA . GLN A 1 108 ? -4.125 4.995 -13.437 1.00 96.00 108 GLN A CA 1
ATOM 805 C C . GLN A 1 108 ? -3.111 6.015 -12.879 1.00 96.00 108 GLN A C 1
ATOM 807 O O . GLN A 1 108 ? -2.598 5.823 -11.774 1.00 96.00 108 GLN A O 1
ATOM 812 N N . PRO A 1 109 ? -2.806 7.105 -13.608 1.00 95.62 109 PRO A N 1
ATOM 813 C CA . PRO A 1 109 ? -1.998 8.210 -13.090 1.00 95.62 109 PRO A CA 1
ATOM 814 C C . PRO A 1 109 ? -2.593 8.849 -11.828 1.00 95.62 109 PRO A C 1
ATOM 816 O O . PRO A 1 109 ? -3.810 8.951 -11.679 1.00 95.62 109 PRO A O 1
ATOM 819 N N . SER A 1 110 ? -1.732 9.351 -10.939 1.00 95.62 110 SER A N 1
ATOM 820 C CA . SER A 1 110 ? -2.141 9.934 -9.650 1.00 95.62 110 SER A CA 1
ATOM 821 C C . SER A 1 110 ? -3.090 11.126 -9.788 1.00 95.62 110 SER A C 1
ATOM 823 O O . SER A 1 110 ? -4.049 11.237 -9.025 1.00 95.62 110 SER A O 1
ATOM 825 N N . LEU A 1 111 ? -2.884 11.971 -10.803 1.00 94.62 111 LEU A N 1
ATOM 826 C CA . LEU A 1 111 ? -3.759 13.110 -11.092 1.00 94.62 111 LEU A CA 1
ATOM 827 C C . LEU A 1 111 ? -5.189 12.671 -11.450 1.00 94.62 111 LEU A C 1
ATOM 829 O O . LEU A 1 111 ? -6.153 13.317 -11.044 1.00 94.62 111 LEU A O 1
ATOM 833 N N . GLU A 1 112 ? -5.326 11.561 -12.176 1.00 95.88 112 GLU A N 1
ATOM 834 C CA . GLU A 1 112 ? -6.623 10.977 -12.529 1.00 95.88 112 GLU A CA 1
ATOM 835 C C . GLU A 1 112 ? -7.248 10.248 -11.333 1.00 95.88 112 GLU A C 1
ATOM 837 O O . GLU A 1 112 ? -8.450 10.339 -11.108 1.00 95.88 112 GLU A O 1
ATOM 842 N N . ALA A 1 113 ? -6.444 9.576 -10.505 1.00 96.19 113 ALA A N 1
ATOM 843 C CA . ALA A 1 113 ? -6.937 8.911 -9.301 1.00 96.19 113 ALA A CA 1
ATOM 844 C C . ALA A 1 113 ? -7.468 9.891 -8.243 1.00 96.19 113 ALA A C 1
ATOM 846 O O . ALA A 1 113 ? -8.445 9.581 -7.556 1.00 96.19 113 ALA A O 1
ATOM 847 N N . ALA A 1 114 ? -6.856 11.073 -8.120 1.00 93.75 114 ALA A N 1
ATOM 848 C CA . ALA A 1 114 ? -7.175 12.048 -7.081 1.00 93.75 114 ALA A CA 1
ATOM 849 C C . ALA A 1 114 ? -8.655 12.468 -7.076 1.00 93.75 114 ALA A C 1
ATOM 851 O O . ALA A 1 114 ? -9.228 12.659 -6.006 1.00 93.75 114 ALA A O 1
ATOM 852 N N . VAL A 1 115 ? -9.304 12.556 -8.244 1.00 94.56 115 VAL A N 1
ATOM 853 C CA . VAL A 1 115 ? -10.718 12.971 -8.329 1.00 94.56 115 VAL A CA 1
ATOM 854 C C . VAL A 1 115 ? -11.695 11.925 -7.785 1.00 94.56 115 VAL A C 1
ATOM 856 O O . VAL A 1 115 ? -12.825 12.266 -7.444 1.00 94.56 115 VAL A O 1
ATOM 859 N N . ALA A 1 116 ? -11.278 10.660 -7.699 1.00 93.62 116 ALA A N 1
ATOM 860 C CA . ALA A 1 116 ? -12.103 9.565 -7.194 1.00 93.62 116 ALA A CA 1
ATOM 861 C C . ALA A 1 116 ? -11.971 9.366 -5.672 1.00 93.62 116 ALA A C 1
ATOM 863 O O . ALA A 1 116 ? -12.766 8.634 -5.081 1.00 93.62 116 ALA A O 1
ATOM 864 N N . ILE A 1 117 ? -11.000 10.015 -5.018 1.00 95.19 117 ILE A N 1
ATOM 865 C CA . ILE A 1 117 ? -10.838 9.959 -3.561 1.00 95.19 117 ILE A CA 1
ATOM 866 C C . ILE A 1 117 ? -11.725 11.030 -2.925 1.00 95.19 117 ILE A C 1
ATOM 868 O O . ILE A 1 117 ? -11.357 12.196 -2.818 1.00 95.19 117 ILE A O 1
ATOM 872 N N . THR A 1 118 ? -12.917 10.621 -2.494 1.00 95.00 118 THR A N 1
ATOM 873 C CA . THR A 1 118 ? -13.909 11.520 -1.877 1.00 95.00 118 THR A CA 1
ATOM 874 C C . THR A 1 118 ? -13.998 11.385 -0.358 1.00 95.00 118 THR A C 1
ATOM 876 O O . THR A 1 118 ? -14.666 12.185 0.296 1.00 95.00 118 THR A O 1
ATOM 879 N N . LEU A 1 119 ? -13.377 10.350 0.211 1.00 96.31 119 LEU A N 1
ATOM 880 C CA . LEU A 1 119 ? -13.335 10.111 1.652 1.00 96.31 119 LEU A CA 1
ATOM 881 C C . LEU A 1 119 ? -12.166 10.880 2.293 1.00 96.31 119 LEU A C 1
ATOM 883 O O . LEU A 1 119 ? -11.168 11.134 1.617 1.00 96.31 119 LEU A O 1
ATOM 887 N N . PRO A 1 120 ? -12.247 11.229 3.593 1.00 97.75 120 PRO A N 1
ATOM 888 C CA . PRO A 1 120 ? -11.111 11.798 4.312 1.00 97.75 120 PRO A CA 1
ATOM 889 C C . PRO A 1 120 ? -9.871 10.905 4.195 1.00 97.75 120 PRO A C 1
ATOM 891 O O . PRO A 1 120 ? -9.976 9.685 4.285 1.00 97.75 120 PRO A O 1
ATOM 894 N N . VAL A 1 121 ? -8.693 11.501 4.026 1.00 98.31 121 VAL A N 1
ATOM 895 C CA . VAL A 1 121 ? -7.427 10.756 4.000 1.00 98.31 121 VAL A CA 1
ATOM 896 C C . VAL A 1 121 ? -6.835 10.744 5.405 1.00 98.31 121 VAL A C 1
ATOM 898 O O . VAL A 1 121 ? -6.608 11.800 5.992 1.00 98.31 121 VAL A O 1
ATOM 901 N N . GLU A 1 122 ? -6.606 9.554 5.957 1.00 98.50 122 GLU A N 1
ATOM 902 C CA . GLU A 1 122 ? -6.043 9.376 7.305 1.00 98.50 122 GLU A CA 1
ATOM 903 C C . GLU A 1 122 ? -4.521 9.227 7.294 1.00 98.50 122 GLU A C 1
ATOM 905 O O . GLU A 1 122 ? -3.850 9.578 8.263 1.00 98.50 122 GLU A O 1
ATOM 910 N N . LEU A 1 123 ? -3.988 8.705 6.192 1.00 98.69 123 LEU A N 1
ATOM 911 C CA . LEU A 1 123 ? -2.566 8.549 5.933 1.00 98.69 123 LEU A CA 1
ATOM 912 C C . LEU A 1 123 ? -2.345 8.666 4.428 1.00 98.69 123 LEU A C 1
ATOM 914 O O . LEU A 1 123 ? -3.068 8.050 3.645 1.00 98.69 123 LEU A O 1
ATOM 918 N N . VAL A 1 124 ? -1.333 9.434 4.039 1.00 98.38 124 VAL A N 1
ATOM 919 C CA . VAL A 1 124 ? -0.842 9.487 2.663 1.00 98.38 124 VAL A CA 1
ATOM 920 C C . VAL A 1 124 ? 0.623 9.072 2.646 1.00 98.38 124 VAL A C 1
ATOM 922 O O . VAL A 1 124 ? 1.425 9.581 3.429 1.00 98.38 124 VAL A O 1
ATOM 925 N N . PHE A 1 125 ? 0.958 8.138 1.764 1.00 98.62 125 PHE A N 1
ATOM 926 C CA . PHE A 1 125 ? 2.324 7.742 1.450 1.00 98.62 125 PHE A CA 1
ATOM 927 C C . PHE A 1 125 ? 2.589 8.043 -0.027 1.00 98.62 125 PHE A C 1
ATOM 929 O O . PHE A 1 125 ? 1.828 7.616 -0.895 1.00 98.62 125 PHE A O 1
ATOM 936 N N . ILE A 1 126 ? 3.625 8.837 -0.295 1.00 97.94 126 ILE A N 1
ATOM 937 C CA . ILE A 1 126 ? 3.993 9.293 -1.637 1.00 97.94 126 ILE A CA 1
ATOM 938 C C . ILE A 1 126 ? 5.381 8.737 -1.941 1.00 97.94 126 ILE A C 1
ATOM 940 O O . ILE A 1 126 ? 6.343 9.141 -1.292 1.00 97.94 126 ILE A O 1
ATOM 944 N N . ASP A 1 127 ? 5.448 7.828 -2.908 1.00 93.75 127 ASP A N 1
ATOM 945 C CA . ASP A 1 127 ? 6.657 7.109 -3.339 1.00 93.75 127 ASP A CA 1
ATOM 946 C C . ASP A 1 127 ? 6.651 6.864 -4.863 1.00 93.75 127 ASP A C 1
ATOM 948 O O . ASP A 1 127 ? 7.234 5.916 -5.382 1.00 93.75 127 ASP A O 1
ATOM 952 N N . GLY A 1 128 ? 5.910 7.706 -5.587 1.00 86.69 128 GLY A N 1
ATOM 953 C CA . GLY A 1 128 ? 5.894 7.752 -7.046 1.00 86.69 128 GLY A CA 1
ATOM 954 C C . GLY A 1 128 ? 6.638 8.979 -7.572 1.00 86.69 128 GLY A C 1
ATOM 955 O O . GLY A 1 128 ? 6.753 9.980 -6.861 1.00 86.69 128 GLY A O 1
ATOM 956 N N . ASP A 1 129 ? 7.092 8.889 -8.825 1.00 79.12 129 ASP A N 1
ATOM 957 C CA . ASP A 1 129 ? 7.772 9.965 -9.568 1.00 79.12 129 ASP A CA 1
ATOM 958 C C . ASP A 1 129 ? 6.814 10.992 -10.201 1.00 79.12 129 ASP A C 1
ATOM 960 O O . ASP A 1 129 ? 5.686 10.608 -10.606 1.00 79.12 129 ASP A O 1
#

Mean predicted aligned error: 3.66 Å

Nearest PDB structures (foldseek):
  6g7d-assembly1_A  TM=9.126E-01  e=7.577E-10  Mycolicibacterium hassiacum DSM 44199
  6g80-assembly1_A  TM=8.720E-01  e=3.030E-09  Mycolicibacterium hassiacum DSM 44199
  8j1c-assembly2_C  TM=5.272E-01  e=3.947E-02  Pseudomonas veronii
  7eew-assembly1_A  TM=4.695E-01  e=6.959E-02  Vibrio vulnificus YJ016
  8j1g-assembly2_D  TM=5.377E-01  e=8.124E-01  Pseudomonas veronii

pLDDT: mean 93.51, std 9.28, range [56.03, 98.88]

Foldseek 3Di:
DDPPVVLLVLLVPDDDDDDPVRLQVLLCLLQPFDLQFAAEEADCQLNSSVLSNLNSVVNHNLHAYEHEDLQQDDPVVQVVHDGGHRVVSNCVSCVVSVRNVRYHYDNDHPVVVVVVRPTDHSHYHYDYD

Secondary structure (DSSP, 8-state):
---HHHHHHHHHTS-SS--HHHHHHHHHHHHT--SSSEEEEE--TTSHHHHHHHHHHHHTT---EEEE--SS--GGG-GGGPPP--HHHHHHHHHHTT-TTTEEEE-S-HHHHHTT--SPEEEEEE---

Solvent-accessible surface area (backbone atoms only — not comparable to full-atom values): 7110 Å² total; per-residue (Å²): 131,82,57,72,71,52,55,50,58,54,35,71,74,40,73,71,96,72,55,69,70,56,37,52,49,41,15,54,55,32,26,67,38,85,56,79,40,29,32,40,36,33,47,35,62,39,26,36,62,52,48,28,32,33,52,16,6,63,73,42,52,53,37,38,30,40,34,25,29,60,32,49,64,58,76,85,68,24,72,94,72,48,87,41,74,29,53,69,56,16,52,52,47,33,49,74,68,72,38,51,94,37,50,46,79,40,79,36,53,65,80,70,50,54,79,74,62,82,64,50,75,71,43,80,47,84,68,56,136

Radius of gyration: 13.86 Å; Cα contacts (8 Å, |Δi|>4): 245; chains: 1; bounding box: 29×27×39 Å